Protein AF-A0A8J5CH20-F1 (afdb_monomer_lite)

Radius of gyration: 12.99 Å; chains: 1; bounding box: 25×35×34 Å

Organism: Chionoecetes opilio (NCBI:txid41210)

Structure (mmCIF, N/CA/C/O backbone):
data_AF-A0A8J5CH20-F1
#
_entry.id   AF-A0A8J5CH20-F1
#
loop_
_atom_site.group_PDB
_atom_site.id
_atom_site.type_symbol
_atom_site.label_atom_id
_atom_site.label_alt_id
_atom_site.label_comp_id
_atom_site.label_asym_id
_atom_site.label_entity_id
_atom_site.label_seq_id
_atom_site.pdbx_PDB_ins_code
_atom_site.Cartn_x
_atom_site.Cartn_y
_atom_site.Cartn_z
_atom_site.occupancy
_atom_site.B_iso_or_equiv
_atom_site.auth_seq_id
_atom_site.auth_comp_id
_atom_site.auth_asym_id
_atom_site.auth_atom_id
_atom_site.pdbx_PDB_model_num
ATOM 1 N N . MET A 1 1 ? 5.089 -3.525 4.282 1.00 61.91 1 MET A N 1
ATOM 2 C CA . MET A 1 1 ? 4.931 -3.367 5.739 1.00 61.91 1 MET A CA 1
ATOM 3 C C . MET A 1 1 ? 3.469 -3.075 6.009 1.00 61.91 1 MET A C 1
ATOM 5 O O . MET A 1 1 ? 2.922 -2.231 5.315 1.00 61.91 1 MET A O 1
ATOM 9 N N . PHE A 1 2 ? 2.833 -3.783 6.939 1.00 55.31 2 PHE A N 1
ATOM 10 C CA . PHE A 1 2 ? 1.434 -3.523 7.303 1.00 55.31 2 PHE A CA 1
ATOM 11 C C . PHE A 1 2 ? 1.378 -2.626 8.532 1.00 55.31 2 PHE A C 1
ATOM 13 O O . PHE A 1 2 ? 2.216 -2.778 9.418 1.00 55.31 2 PHE A O 1
ATOM 20 N N . TYR A 1 3 ? 0.386 -1.744 8.568 1.00 55.59 3 TYR A N 1
ATOM 21 C CA . TYR A 1 3 ? -0.013 -0.952 9.724 1.00 55.59 3 TYR A CA 1
ATOM 22 C C . TYR A 1 3 ? -1.489 -1.239 9.987 1.00 55.59 3 TYR A C 1
ATOM 24 O O . TYR A 1 3 ? -2.316 -0.988 9.118 1.00 55.59 3 TYR A O 1
ATOM 32 N N . CYS A 1 4 ? -1.815 -1.787 11.157 1.00 51.50 4 CYS A N 1
ATOM 33 C CA . CYS A 1 4 ? -3.189 -1.784 11.661 1.00 51.50 4 CYS A CA 1
ATOM 34 C C . CYS A 1 4 ? -3.398 -0.496 12.457 1.00 51.50 4 CYS A C 1
ATOM 36 O O . CYS A 1 4 ? -2.548 -0.157 13.278 1.00 51.50 4 CYS A O 1
ATOM 38 N N . CYS A 1 5 ? -4.493 0.212 12.216 1.00 55.84 5 CYS A N 1
ATOM 39 C CA . CYS A 1 5 ? -4.842 1.449 12.896 1.00 55.84 5 CYS A CA 1
ATOM 40 C C . CYS A 1 5 ? -6.162 1.261 13.653 1.00 55.84 5 CYS A C 1
ATOM 42 O O . CYS A 1 5 ? -7.178 1.826 13.273 1.00 55.84 5 CYS A O 1
ATOM 44 N N . ASN A 1 6 ? -6.132 0.481 14.737 1.00 47.41 6 ASN A N 1
ATOM 45 C CA . ASN A 1 6 ? -7.212 0.439 15.725 1.00 47.41 6 ASN A CA 1
ATOM 46 C C . ASN A 1 6 ? -6.631 0.653 17.135 1.00 47.41 6 ASN A C 1
ATOM 48 O O . ASN A 1 6 ? -5.513 0.215 17.427 1.00 47.41 6 ASN A O 1
ATOM 52 N N . ASP A 1 7 ? -7.340 1.384 17.996 1.00 48.59 7 ASP A N 1
ATOM 53 C CA . ASP A 1 7 ? -6.901 1.764 19.351 1.00 48.59 7 ASP A CA 1
ATOM 54 C C . ASP A 1 7 ? -5.506 2.428 19.439 1.00 48.59 7 ASP A C 1
ATOM 56 O O . ASP A 1 7 ? -4.746 2.179 20.379 1.00 48.59 7 ASP A O 1
ATOM 60 N N . ASN A 1 8 ? -5.128 3.277 18.474 1.00 44.59 8 ASN A N 1
ATOM 61 C CA . ASN A 1 8 ? -3.855 4.022 18.496 1.00 44.59 8 ASN A CA 1
ATOM 62 C C . ASN A 1 8 ? -2.578 3.143 18.503 1.00 44.59 8 ASN A C 1
ATOM 64 O O . ASN A 1 8 ? -1.500 3.602 18.892 1.00 44.59 8 ASN A O 1
ATOM 68 N N . ARG A 1 9 ? -2.665 1.874 18.079 1.00 46.00 9 ARG A N 1
ATOM 69 C CA . ARG A 1 9 ? -1.532 0.933 18.063 1.00 46.00 9 ARG A CA 1
ATOM 70 C C . ARG A 1 9 ? -1.144 0.551 16.642 1.00 46.00 9 ARG A C 1
ATOM 72 O O . ARG A 1 9 ? -1.899 -0.131 15.970 1.00 46.00 9 ARG A O 1
ATOM 79 N N . CYS A 1 10 ? 0.065 0.926 16.225 1.00 46.22 10 CYS A N 1
ATOM 80 C CA . CYS A 1 10 ? 0.663 0.495 14.961 1.00 46.22 10 CYS A CA 1
ATOM 81 C C . CYS A 1 10 ? 1.527 -0.756 15.185 1.00 46.22 10 CYS A C 1
ATOM 83 O O . CYS A 1 10 ? 2.547 -0.686 15.872 1.00 46.22 10 CYS A O 1
ATOM 85 N N . PHE A 1 11 ? 1.156 -1.892 14.592 1.00 49.00 11 PHE A N 1
ATOM 86 C CA . PHE A 1 11 ? 1.985 -3.104 14.587 1.00 49.00 11 PHE A CA 1
ATOM 87 C C . PHE A 1 11 ? 2.740 -3.214 13.264 1.00 49.00 11 PHE A C 1
ATOM 89 O O . PHE A 1 11 ? 2.117 -3.172 12.212 1.00 49.00 11 PHE A O 1
ATOM 96 N N . ASN A 1 12 ? 4.068 -3.363 13.313 1.00 42.28 12 ASN A N 1
ATOM 97 C CA . ASN A 1 12 ? 4.901 -3.553 12.124 1.00 42.28 12 ASN A CA 1
ATOM 98 C C . ASN A 1 12 ? 4.985 -5.046 11.775 1.00 42.28 12 ASN A C 1
ATOM 100 O O . ASN A 1 12 ? 5.529 -5.831 12.552 1.00 42.28 12 ASN A O 1
ATOM 104 N N . ILE A 1 13 ? 4.515 -5.417 10.582 1.00 51.06 13 ILE A N 1
ATOM 105 C CA . ILE A 1 13 ? 4.805 -6.724 9.978 1.00 51.06 13 ILE A CA 1
ATOM 106 C C . ILE A 1 13 ? 5.703 -6.525 8.754 1.00 51.06 13 ILE A C 1
ATOM 108 O O . ILE A 1 13 ? 5.317 -5.897 7.760 1.00 51.06 13 ILE A O 1
ATOM 112 N N . THR A 1 14 ? 6.912 -7.085 8.826 1.00 45.47 14 THR A N 1
ATOM 113 C CA . THR A 1 14 ? 7.895 -7.098 7.737 1.00 45.47 14 THR A CA 1
ATOM 114 C C . THR A 1 14 ? 7.918 -8.474 7.078 1.00 45.47 14 THR A C 1
ATOM 116 O O . THR A 1 14 ? 8.109 -9.483 7.749 1.00 45.47 14 THR A O 1
ATOM 119 N N . PHE A 1 15 ? 7.760 -8.511 5.754 1.00 53.06 15 PHE A N 1
ATOM 120 C CA . PHE A 1 15 ? 7.865 -9.731 4.955 1.00 53.06 15 PHE A CA 1
ATOM 121 C C . PHE A 1 15 ? 9.195 -9.689 4.203 1.00 53.06 15 PHE A C 1
ATOM 123 O O . PHE A 1 15 ? 9.331 -8.943 3.235 1.00 53.06 15 PHE A O 1
ATOM 130 N N . SER A 1 16 ? 10.196 -10.440 4.664 1.00 44.34 16 SER A N 1
ATOM 131 C CA . SER A 1 16 ? 11.425 -10.670 3.900 1.00 44.34 16 SER A CA 1
ATOM 132 C C . SER A 1 16 ? 11.165 -11.788 2.887 1.00 44.34 16 SER A C 1
ATOM 134 O O . SER A 1 16 ? 10.542 -12.793 3.215 1.00 44.34 16 SER A O 1
ATOM 136 N N . GLY A 1 17 ? 11.567 -11.574 1.630 1.00 43.22 17 GLY A N 1
ATOM 137 C CA . GLY A 1 17 ? 11.188 -12.376 0.459 1.00 43.22 17 GLY A CA 1
ATOM 138 C C . GLY A 1 17 ? 11.680 -13.829 0.444 1.00 43.22 17 GLY A C 1
ATOM 139 O O . GLY A 1 17 ? 12.486 -14.207 -0.404 1.00 43.22 17 GLY A O 1
ATOM 140 N N . CYS A 1 18 ? 11.163 -14.665 1.336 1.00 34.44 18 CYS A N 1
ATOM 141 C CA . CYS A 1 18 ? 11.290 -16.112 1.268 1.00 34.44 18 CYS A CA 1
ATOM 142 C C . CYS A 1 18 ? 10.236 -16.648 0.288 1.00 34.44 18 CYS A C 1
ATOM 144 O O . CYS A 1 18 ? 9.055 -16.329 0.416 1.00 34.44 18 CYS A O 1
ATOM 146 N N . LYS A 1 19 ? 10.658 -17.443 -0.706 1.00 34.62 19 LYS A N 1
ATOM 147 C CA . LYS A 1 19 ? 9.758 -18.124 -1.653 1.00 34.62 19 LYS A CA 1
ATOM 148 C C . LYS A 1 19 ? 8.637 -18.841 -0.888 1.00 34.62 19 LYS A C 1
ATOM 150 O O . LYS A 1 19 ? 8.918 -19.794 -0.168 1.00 34.62 19 LYS A O 1
ATOM 155 N N . ALA A 1 20 ? 7.398 -18.394 -1.075 1.00 36.38 20 ALA A N 1
ATOM 156 C CA . ALA A 1 20 ? 6.205 -19.060 -0.571 1.00 36.38 20 ALA A CA 1
ATOM 157 C C . ALA A 1 20 ? 5.603 -19.910 -1.696 1.00 36.38 20 ALA A C 1
ATOM 159 O O . ALA A 1 20 ? 5.344 -19.407 -2.790 1.00 36.38 20 ALA A O 1
ATOM 160 N N . GLU A 1 21 ? 5.401 -21.203 -1.450 1.00 34.41 21 GLU A N 1
ATOM 161 C CA . GLU A 1 21 ? 4.583 -22.048 -2.320 1.00 34.41 21 GLU A CA 1
ATOM 162 C C . GLU A 1 21 ? 3.139 -21.517 -2.313 1.00 34.41 21 GLU A C 1
ATOM 164 O O . GLU A 1 21 ? 2.448 -21.607 -1.308 1.00 34.41 21 GLU A O 1
ATOM 169 N N . VAL A 1 22 ? 2.699 -20.938 -3.436 1.00 42.78 22 VAL A N 1
ATOM 170 C CA . VAL A 1 22 ? 1.285 -20.717 -3.827 1.00 42.78 22 VAL A CA 1
ATOM 171 C C . VAL A 1 22 ? 0.416 -19.864 -2.865 1.00 42.78 22 VAL A C 1
ATOM 173 O O . VAL A 1 22 ? -0.798 -19.819 -3.001 1.00 42.78 22 VAL A O 1
ATOM 176 N N . VAL A 1 23 ? 1.011 -19.115 -1.932 1.00 50.12 23 VAL A N 1
ATOM 177 C CA . VAL A 1 23 ? 0.329 -18.104 -1.088 1.00 50.12 23 VAL A CA 1
ATOM 178 C C . VAL A 1 23 ? 1.233 -16.886 -0.901 1.00 50.12 23 VAL A C 1
ATOM 180 O O . VAL A 1 23 ? 1.722 -16.592 0.187 1.00 50.12 23 VAL A O 1
ATOM 183 N N . GLY A 1 24 ? 1.527 -16.202 -2.004 1.00 55.72 24 GLY A N 1
ATOM 184 C CA . GLY A 1 24 ? 2.252 -14.933 -2.007 1.00 55.72 24 GLY A CA 1
ATOM 185 C C . GLY A 1 24 ? 1.355 -13.783 -2.454 1.00 55.72 24 GLY A C 1
ATOM 186 O O . GLY A 1 24 ? 0.280 -13.994 -3.014 1.00 55.72 24 GLY A O 1
ATOM 187 N N . LYS A 1 25 ? 1.818 -12.550 -2.250 1.00 56.81 25 LYS A N 1
ATOM 188 C CA . LYS A 1 25 ? 1.259 -11.385 -2.947 1.00 56.81 25 LYS A CA 1
ATOM 189 C C . LYS A 1 25 ? 1.248 -11.655 -4.463 1.00 56.81 25 LYS A C 1
ATOM 191 O O . LYS A 1 25 ? 2.188 -12.294 -4.939 1.00 56.81 25 LYS A O 1
ATOM 196 N N . PRO A 1 26 ? 0.224 -11.216 -5.211 1.00 63.09 26 PRO A N 1
ATOM 197 C CA . PRO A 1 26 ? -0.850 -10.290 -4.834 1.00 63.09 26 PRO A CA 1
ATOM 198 C C . PRO A 1 26 ? -2.135 -10.958 -4.301 1.00 63.09 26 PRO A C 1
ATOM 200 O O . PRO A 1 26 ? -3.176 -10.303 -4.256 1.00 63.09 26 PRO A O 1
ATOM 203 N N . GLU A 1 27 ? -2.110 -12.239 -3.919 1.00 74.56 27 GLU A N 1
ATOM 204 C CA . GLU A 1 27 ? -3.330 -12.958 -3.530 1.00 74.56 27 GLU A CA 1
ATOM 205 C C . GLU A 1 27 ? -3.985 -12.366 -2.275 1.00 74.56 27 GLU A C 1
ATOM 207 O O . GLU A 1 27 ? -3.348 -12.211 -1.232 1.00 74.56 27 GLU A O 1
ATOM 212 N N . THR A 1 28 ? -5.288 -12.078 -2.341 1.00 76.94 28 THR A N 1
ATOM 213 C CA . THR A 1 28 ? -6.030 -11.417 -1.249 1.00 76.94 28 THR A CA 1
ATOM 214 C C . THR A 1 28 ? -6.012 -12.226 0.048 1.00 76.94 28 THR A C 1
ATOM 216 O O . THR A 1 28 ? -5.931 -11.657 1.138 1.00 76.94 28 THR A O 1
ATOM 219 N N . ALA A 1 29 ? -5.998 -13.558 -0.063 1.00 75.31 29 ALA A N 1
ATOM 220 C CA . ALA A 1 29 ? -5.884 -14.476 1.067 1.00 75.31 29 ALA A CA 1
ATOM 221 C C . ALA A 1 29 ? -4.608 -14.246 1.899 1.00 75.31 29 ALA A C 1
ATOM 223 O O . ALA A 1 29 ? -4.643 -14.400 3.119 1.00 75.31 29 ALA A O 1
ATOM 224 N N . PHE A 1 30 ? -3.506 -13.819 1.270 1.00 77.25 30 PHE A N 1
ATOM 225 C CA . PHE A 1 30 ? -2.262 -13.496 1.970 1.00 77.25 30 PHE A CA 1
ATOM 226 C C . PHE A 1 30 ? -2.440 -12.293 2.906 1.00 77.25 30 PHE A C 1
ATOM 228 O O . PHE A 1 30 ? -2.054 -12.340 4.074 1.00 77.25 30 PHE A O 1
ATOM 235 N N . PHE A 1 31 ? -3.076 -11.228 2.408 1.00 78.81 31 PHE A N 1
ATOM 236 C CA . PHE A 1 31 ? -3.352 -10.019 3.188 1.00 78.81 31 PHE A CA 1
ATOM 237 C C . PHE A 1 31 ? -4.349 -10.301 4.318 1.00 78.81 31 PHE A C 1
ATOM 239 O O . PHE A 1 31 ? -4.118 -9.891 5.452 1.00 78.81 31 PHE A O 1
ATOM 246 N N . HIS A 1 32 ? -5.420 -11.053 4.045 1.00 81.75 32 HIS A N 1
ATOM 247 C CA . HIS A 1 32 ? -6.403 -11.413 5.069 1.00 81.75 32 HIS A CA 1
ATOM 248 C C . HIS A 1 32 ? -5.824 -12.296 6.175 1.00 81.75 32 HIS A C 1
ATOM 250 O O . HIS A 1 32 ? -6.133 -12.057 7.338 1.00 81.75 32 HIS A O 1
ATOM 256 N N . SER A 1 33 ? -4.960 -13.262 5.846 1.00 80.38 33 SER A N 1
ATOM 257 C CA . SER A 1 33 ? -4.305 -14.098 6.860 1.00 80.38 33 SER A CA 1
ATOM 258 C C . SER A 1 33 ? -3.458 -13.255 7.816 1.00 80.38 33 SER A C 1
ATOM 260 O O . SER A 1 33 ? -3.560 -13.422 9.026 1.00 80.38 33 SER A O 1
ATOM 262 N N . ALA A 1 34 ? -2.676 -12.306 7.288 1.00 78.50 34 ALA A N 1
ATOM 263 C CA . ALA A 1 34 ? -1.856 -11.417 8.112 1.00 78.50 34 ALA A CA 1
ATOM 264 C C . ALA A 1 34 ? -2.700 -10.512 9.030 1.00 78.50 34 ALA A C 1
ATOM 266 O O . ALA A 1 34 ? -2.303 -10.213 10.155 1.00 78.50 34 ALA A O 1
ATOM 267 N N . LEU A 1 35 ? -3.870 -10.077 8.559 1.00 80.12 35 LEU A N 1
ATOM 268 C CA . LEU A 1 35 ? -4.802 -9.259 9.335 1.00 80.12 35 LEU A CA 1
ATOM 269 C C . LEU A 1 35 ? -5.580 -10.055 10.385 1.00 80.12 35 LEU A C 1
ATOM 271 O O . LEU A 1 35 ? -5.861 -9.531 11.463 1.00 80.12 35 LEU A O 1
ATOM 275 N N . GLN A 1 36 ? -5.904 -11.314 10.087 1.00 81.56 36 GLN A N 1
ATOM 276 C CA . GLN A 1 36 ? -6.605 -12.208 11.003 1.00 81.56 36 GLN A CA 1
ATOM 277 C C . GLN A 1 36 ? -5.782 -12.463 12.268 1.00 81.56 36 GLN A C 1
ATOM 279 O O . GLN A 1 36 ? -6.332 -12.387 13.365 1.00 81.56 36 GLN A O 1
ATOM 284 N N . ASP A 1 37 ? -4.470 -12.671 12.129 1.00 75.50 37 ASP A N 1
ATOM 285 C CA . ASP A 1 37 ? -3.553 -12.838 13.265 1.00 75.50 37 ASP A CA 1
ATOM 286 C C . ASP A 1 37 ? -3.499 -11.592 14.168 1.00 75.50 37 ASP A C 1
ATOM 288 O O . ASP A 1 37 ? -3.267 -11.695 15.373 1.00 75.50 37 ASP A O 1
ATOM 292 N N . LEU A 1 38 ? -3.749 -10.409 13.597 1.00 73.81 38 LEU A N 1
ATOM 293 C CA . LEU A 1 38 ? -3.802 -9.134 14.315 1.00 73.81 38 LEU A CA 1
ATOM 294 C C . LEU A 1 38 ? -5.201 -8.776 14.838 1.00 73.81 38 LEU A C 1
ATOM 296 O O . LEU A 1 38 ? -5.335 -7.795 15.567 1.00 73.81 38 LEU A O 1
ATOM 300 N N . GLY A 1 39 ? -6.244 -9.519 14.452 1.00 80.00 39 GLY A N 1
ATOM 301 C CA . GLY A 1 39 ? -7.634 -9.143 14.721 1.00 80.00 39 GLY A CA 1
ATOM 302 C C . GLY A 1 39 ? -8.044 -7.812 14.076 1.00 80.00 39 GLY A C 1
ATOM 303 O O . GLY A 1 39 ? -8.927 -7.137 14.594 1.00 80.00 39 GLY A O 1
ATOM 304 N N . CYS A 1 40 ? -7.391 -7.422 12.976 1.00 80.56 40 CYS A N 1
ATOM 305 C CA . CYS A 1 40 ? -7.562 -6.119 12.340 1.00 80.56 40 CYS A CA 1
ATOM 306 C C . CYS A 1 40 ? -8.492 -6.210 11.118 1.00 80.56 40 CYS A C 1
ATOM 308 O O . CYS A 1 40 ? -8.211 -6.987 10.202 1.00 80.56 40 CYS A O 1
ATOM 310 N N . PRO A 1 41 ? -9.579 -5.430 11.037 1.00 84.94 41 PRO A N 1
ATOM 311 C CA . PRO A 1 41 ? -10.374 -5.328 9.819 1.00 84.94 41 PRO A CA 1
ATOM 312 C C . PRO A 1 41 ? -9.542 -4.765 8.651 1.00 84.94 41 PRO A C 1
ATOM 314 O O . PRO A 1 41 ? -8.779 -3.822 8.852 1.00 84.94 41 PRO A O 1
ATOM 317 N N . PRO A 1 42 ? -9.717 -5.253 7.406 1.00 86.19 42 PRO A N 1
ATOM 318 C CA . PRO A 1 42 ? -9.006 -4.713 6.241 1.00 86.19 42 PRO A CA 1
ATOM 319 C C . PRO A 1 42 ? -9.169 -3.202 6.053 1.00 86.19 42 PRO A C 1
ATOM 321 O O . PRO A 1 42 ? -8.203 -2.522 5.728 1.00 86.19 42 PRO A O 1
ATOM 324 N N . ALA A 1 43 ? -10.358 -2.671 6.345 1.00 86.44 43 ALA A N 1
ATOM 325 C CA . ALA A 1 43 ? -10.653 -1.242 6.252 1.00 86.44 43 ALA A CA 1
ATOM 326 C C . ALA A 1 43 ? -9.841 -0.370 7.234 1.00 86.44 43 ALA A C 1
ATOM 328 O O . ALA A 1 43 ? -9.708 0.832 7.019 1.00 86.44 43 ALA A O 1
ATOM 329 N N . GLU A 1 44 ? -9.296 -0.967 8.296 1.00 85.25 44 GLU A N 1
ATOM 330 C CA . GLU A 1 44 ? -8.474 -0.301 9.315 1.00 85.25 44 GLU A CA 1
ATOM 331 C C . GLU A 1 44 ? -6.976 -0.567 9.105 1.00 85.25 44 GLU A C 1
ATOM 333 O O . GLU A 1 44 ? -6.151 -0.235 9.957 1.00 85.25 44 GLU A O 1
ATOM 338 N N . ALA A 1 45 ? -6.606 -1.179 7.977 1.00 86.62 45 ALA A N 1
ATOM 339 C CA . ALA A 1 45 ? -5.238 -1.556 7.686 1.00 86.62 45 ALA A CA 1
ATOM 340 C C . ALA A 1 45 ? -4.675 -0.858 6.445 1.00 86.62 45 ALA A C 1
ATOM 342 O O . ALA A 1 45 ? -5.338 -0.676 5.420 1.00 86.62 45 ALA A O 1
ATOM 343 N N . VAL A 1 46 ? -3.390 -0.519 6.537 1.00 89.56 46 VAL A N 1
ATOM 344 C CA . VAL A 1 46 ? -2.614 0.134 5.483 1.00 89.56 46 VAL A CA 1
ATOM 345 C C . VAL A 1 46 ? -1.422 -0.733 5.119 1.00 89.56 46 VAL A C 1
ATOM 347 O O . VAL A 1 46 ? -0.632 -1.123 5.981 1.00 89.56 46 VAL A O 1
ATOM 350 N N . MET A 1 47 ? -1.258 -1.011 3.832 1.00 90.19 47 MET A N 1
ATOM 351 C CA . MET A 1 47 ? -0.056 -1.629 3.290 1.00 90.19 47 MET A CA 1
ATOM 352 C C . MET A 1 47 ? 0.880 -0.550 2.746 1.00 90.19 47 MET A C 1
ATOM 354 O O . MET A 1 47 ? 0.504 0.203 1.859 1.00 90.19 47 MET A O 1
ATOM 358 N N . ILE A 1 48 ? 2.117 -0.507 3.233 1.00 91.94 48 ILE A N 1
ATOM 359 C CA . ILE A 1 48 ? 3.195 0.322 2.681 1.00 91.94 48 ILE A CA 1
ATOM 360 C C . ILE A 1 48 ? 4.163 -0.586 1.924 1.00 91.94 48 ILE A C 1
ATOM 362 O O . ILE A 1 48 ? 4.720 -1.516 2.520 1.00 91.94 48 ILE A O 1
ATOM 366 N N . GLY A 1 49 ? 4.380 -0.341 0.637 1.00 90.56 49 GLY A N 1
ATOM 367 C CA . GLY A 1 49 ? 5.255 -1.171 -0.193 1.00 90.56 49 GLY A CA 1
ATOM 368 C C . GLY A 1 49 ? 5.929 -0.396 -1.313 1.00 90.56 49 GLY A C 1
ATOM 369 O O . GLY A 1 49 ? 5.501 0.702 -1.653 1.00 90.56 49 GLY A O 1
ATOM 370 N N . ASP A 1 50 ? 7.001 -0.961 -1.854 1.00 92.06 50 ASP A N 1
ATOM 371 C CA . ASP A 1 50 ? 7.748 -0.426 -2.994 1.00 92.06 50 ASP A CA 1
ATOM 372 C C . ASP A 1 50 ? 7.316 -1.031 -4.337 1.00 92.06 50 ASP A C 1
ATOM 374 O O . ASP A 1 50 ? 7.717 -0.544 -5.393 1.00 92.06 50 ASP A O 1
ATOM 378 N N . ASP A 1 51 ? 6.500 -2.086 -4.306 1.00 90.75 51 ASP A N 1
ATOM 379 C CA . ASP A 1 51 ? 5.967 -2.750 -5.492 1.00 90.75 51 ASP A CA 1
ATOM 380 C C . ASP A 1 51 ? 4.505 -2.347 -5.739 1.00 90.75 51 ASP A C 1
ATOM 382 O O . ASP A 1 51 ? 3.595 -2.704 -4.984 1.00 90.75 51 ASP A O 1
ATOM 386 N N . VAL A 1 52 ? 4.253 -1.594 -6.813 1.00 91.19 52 VAL A N 1
ATOM 387 C CA . VAL A 1 52 ? 2.903 -1.093 -7.108 1.00 91.19 52 VAL A CA 1
ATOM 388 C C . VAL A 1 52 ? 1.901 -2.222 -7.385 1.00 91.19 52 VAL A C 1
ATOM 390 O O . VAL A 1 52 ? 0.720 -2.081 -7.060 1.00 91.19 52 VAL A O 1
ATOM 393 N N . GLN A 1 53 ? 2.343 -3.350 -7.951 1.00 88.44 53 GLN A N 1
ATOM 394 C CA . GLN A 1 53 ? 1.446 -4.453 -8.298 1.00 88.44 53 GLN A CA 1
ATOM 395 C C . GLN A 1 53 ? 1.253 -5.402 -7.121 1.00 88.44 53 GLN A C 1
ATOM 397 O O . GLN A 1 53 ? 0.115 -5.651 -6.710 1.00 88.44 53 GLN A O 1
ATOM 402 N N . ASP A 1 54 ? 2.355 -5.905 -6.570 1.00 85.94 54 ASP A N 1
ATOM 403 C CA . ASP A 1 54 ? 2.293 -6.957 -5.561 1.00 85.94 54 ASP A CA 1
ATOM 404 C C . ASP A 1 54 ? 1.861 -6.403 -4.201 1.00 85.94 54 ASP A C 1
ATOM 406 O O . ASP A 1 54 ? 1.020 -7.000 -3.528 1.00 85.94 54 ASP A O 1
ATOM 410 N N . ASP A 1 55 ? 2.392 -5.249 -3.791 1.00 87.25 55 ASP A N 1
ATOM 411 C CA . ASP A 1 55 ? 2.082 -4.673 -2.485 1.00 87.25 55 ASP A CA 1
ATOM 412 C C . ASP A 1 55 ? 0.814 -3.828 -2.530 1.00 87.25 55 ASP A C 1
ATOM 414 O O . ASP A 1 55 ? -0.147 -4.088 -1.802 1.00 87.25 55 ASP A O 1
ATOM 418 N N . VAL A 1 56 ? 0.809 -2.799 -3.376 1.00 90.00 56 VAL A N 1
ATOM 419 C CA . VAL A 1 56 ? -0.230 -1.764 -3.346 1.00 90.00 56 VAL A CA 1
ATOM 420 C C . VAL A 1 56 ? -1.514 -2.264 -3.995 1.00 90.00 56 VAL A C 1
ATOM 422 O O . VAL A 1 56 ? -2.540 -2.339 -3.327 1.00 90.00 56 VAL A O 1
ATOM 425 N N . CYS A 1 57 ? -1.476 -2.698 -5.255 1.00 90.19 57 CYS A N 1
ATOM 426 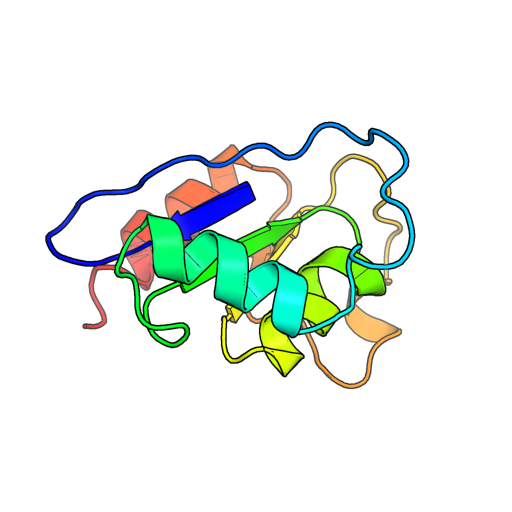C CA . CYS A 1 57 ? -2.679 -3.218 -5.904 1.00 90.19 57 CYS A CA 1
ATOM 427 C C . CYS A 1 57 ? -3.190 -4.502 -5.236 1.00 90.19 57 CYS A C 1
ATOM 429 O O . CYS A 1 57 ? -4.402 -4.661 -5.084 1.00 90.19 57 CYS A O 1
ATOM 431 N N . GLY A 1 58 ? -2.292 -5.406 -4.828 1.00 88.25 58 GLY A N 1
ATOM 432 C CA . GLY A 1 58 ? -2.653 -6.626 -4.100 1.00 88.25 58 GLY A CA 1
ATOM 433 C C . GLY A 1 58 ? -3.417 -6.331 -2.805 1.00 88.25 58 GLY A C 1
ATOM 434 O O . GLY A 1 58 ? -4.506 -6.864 -2.589 1.00 88.25 58 GLY A O 1
ATOM 435 N N . SER A 1 59 ? -2.900 -5.416 -1.980 1.00 88.12 59 SER A N 1
ATOM 436 C CA . SER A 1 59 ? -3.555 -5.026 -0.724 1.00 88.12 59 SER A CA 1
ATOM 437 C C . SER A 1 59 ? -4.882 -4.301 -0.943 1.00 88.12 59 SER A C 1
ATOM 439 O O . SER A 1 59 ? -5.860 -4.594 -0.255 1.00 88.12 59 SER A O 1
ATOM 441 N N . MET A 1 60 ? -4.955 -3.422 -1.945 1.00 90.12 60 MET A N 1
ATOM 442 C CA . MET A 1 60 ? -6.181 -2.694 -2.277 1.00 90.12 60 MET A CA 1
ATOM 443 C C . MET A 1 60 ? -7.300 -3.617 -2.755 1.00 90.12 60 MET A C 1
ATOM 445 O O . MET A 1 60 ? -8.455 -3.439 -2.372 1.00 90.12 60 MET A O 1
ATOM 449 N N . LYS A 1 61 ? -6.969 -4.667 -3.514 1.00 90.12 61 LYS A N 1
ATOM 450 C CA . LYS A 1 61 ? -7.932 -5.720 -3.878 1.00 90.12 61 LYS A CA 1
ATOM 451 C C . LYS A 1 61 ? -8.424 -6.517 -2.667 1.00 90.12 61 LYS A C 1
ATOM 453 O O . LYS A 1 61 ? -9.537 -7.031 -2.702 1.00 90.12 61 LYS A O 1
ATOM 458 N N . ALA A 1 62 ? -7.620 -6.606 -1.608 1.00 87.00 62 ALA A N 1
ATOM 459 C CA . ALA A 1 62 ? -7.993 -7.232 -0.340 1.00 87.00 62 ALA A CA 1
ATOM 460 C C . ALA A 1 62 ? -8.744 -6.280 0.618 1.00 87.00 62 ALA A C 1
ATOM 462 O O . ALA A 1 62 ? -9.084 -6.671 1.734 1.00 87.00 62 ALA A O 1
ATOM 463 N N . GLY A 1 63 ? -9.022 -5.038 0.201 1.00 89.81 63 GLY A N 1
ATOM 464 C CA . GLY A 1 63 ? -9.786 -4.060 0.981 1.00 89.81 63 GLY A CA 1
ATOM 465 C C . GLY A 1 63 ? -8.969 -3.236 1.979 1.00 89.81 63 GLY A C 1
ATOM 466 O O . GLY A 1 63 ? -9.566 -2.526 2.784 1.00 89.81 63 GLY A O 1
ATOM 467 N N . LEU A 1 64 ? -7.638 -3.319 1.930 1.00 90.56 64 LEU A N 1
ATOM 468 C CA . LEU A 1 64 ? -6.737 -2.407 2.638 1.00 90.56 64 LEU A CA 1
ATOM 469 C C . LEU A 1 64 ? -6.536 -1.142 1.799 1.00 90.56 64 LEU A C 1
ATOM 471 O O . LEU A 1 64 ? -6.752 -1.173 0.588 1.00 90.56 64 LEU A O 1
ATOM 475 N N . ALA A 1 65 ? -6.034 -0.050 2.374 1.00 91.06 65 ALA A N 1
ATOM 476 C CA . ALA A 1 65 ? -5.396 0.946 1.509 1.00 91.06 65 ALA A CA 1
ATOM 477 C C . ALA A 1 65 ? -3.928 0.612 1.270 1.00 91.06 65 ALA A C 1
ATOM 479 O O . ALA A 1 65 ? -3.275 -0.046 2.083 1.00 91.06 65 ALA A O 1
ATOM 480 N N . GLY A 1 66 ? -3.402 1.128 0.165 1.00 91.50 66 GLY A N 1
ATOM 481 C CA . GLY A 1 66 ? -2.011 0.950 -0.216 1.00 91.50 66 GLY A CA 1
ATOM 482 C C . GLY A 1 66 ? -1.286 2.285 -0.351 1.00 91.50 66 GLY A C 1
ATOM 483 O O . GLY A 1 66 ? -1.756 3.191 -1.041 1.00 91.50 66 GLY A O 1
ATOM 484 N N . ILE A 1 67 ? -0.126 2.395 0.289 1.00 93.94 67 ILE A N 1
ATOM 485 C CA . ILE A 1 67 ? 0.822 3.496 0.136 1.00 93.94 67 ILE A CA 1
ATOM 486 C C . ILE A 1 67 ? 2.043 2.974 -0.614 1.00 93.94 67 ILE A C 1
ATOM 488 O O . ILE A 1 67 ? 2.699 2.026 -0.176 1.00 93.94 67 ILE A O 1
ATOM 492 N N . LEU A 1 68 ? 2.353 3.614 -1.738 1.00 94.75 68 LEU A N 1
ATOM 493 C CA . LEU A 1 68 ? 3.546 3.319 -2.522 1.00 94.75 68 LEU A CA 1
ATOM 494 C C . LEU A 1 68 ? 4.717 4.157 -2.006 1.00 94.75 68 LEU A C 1
ATOM 496 O O . LEU A 1 68 ? 4.602 5.378 -1.921 1.00 94.75 68 LEU A O 1
ATOM 500 N N . VAL A 1 69 ? 5.847 3.532 -1.689 1.00 95.00 69 VAL A N 1
ATOM 501 C CA . VAL A 1 69 ? 7.093 4.251 -1.388 1.00 95.00 69 VAL A CA 1
ATOM 502 C C . VAL A 1 69 ? 8.038 4.207 -2.578 1.00 95.00 69 VAL A C 1
ATOM 504 O O . VAL A 1 69 ? 8.204 3.167 -3.209 1.00 95.00 69 VAL A O 1
ATOM 507 N N . LYS A 1 70 ? 8.720 5.318 -2.860 1.00 94.00 70 LYS A N 1
ATOM 508 C CA . LYS A 1 70 ? 9.651 5.436 -3.995 1.00 94.00 70 LYS A CA 1
ATOM 509 C C . LYS A 1 70 ? 11.053 4.884 -3.713 1.00 94.00 70 LYS A C 1
ATOM 511 O O . LYS A 1 70 ? 12.038 5.309 -4.316 1.00 94.00 70 LYS A O 1
ATOM 516 N N . THR A 1 71 ? 11.152 3.922 -2.802 1.00 88.75 71 THR A N 1
ATOM 517 C CA . THR A 1 71 ? 12.402 3.213 -2.486 1.00 88.75 71 THR A CA 1
ATOM 518 C C . THR A 1 71 ? 12.397 1.822 -3.124 1.00 88.75 71 THR A C 1
ATOM 520 O O . THR A 1 71 ? 11.379 1.397 -3.647 1.00 88.75 71 THR A O 1
ATOM 523 N N . GLY A 1 72 ? 13.526 1.107 -3.131 1.00 90.25 72 GLY A N 1
ATOM 524 C CA . GLY A 1 72 ? 13.564 -0.305 -3.542 1.00 90.25 72 GLY A CA 1
ATOM 525 C C . GLY A 1 72 ? 13.226 -0.574 -5.019 1.00 90.25 72 GLY A C 1
ATOM 526 O O . GLY A 1 72 ? 13.949 -0.147 -5.928 1.00 90.25 72 GLY A O 1
ATOM 527 N N . LYS A 1 73 ? 12.178 -1.372 -5.259 1.00 88.19 73 LYS A N 1
ATOM 528 C CA . LYS A 1 73 ? 11.740 -1.837 -6.585 1.00 88.19 73 LYS A CA 1
ATOM 529 C C . LYS A 1 73 ? 11.090 -0.757 -7.443 1.00 88.19 73 LYS A C 1
ATOM 531 O O . LYS A 1 73 ? 11.171 -0.876 -8.666 1.00 88.19 73 LYS A O 1
ATOM 536 N N . TYR A 1 74 ? 10.511 0.270 -6.825 1.00 91.44 74 TYR A N 1
ATOM 537 C CA . TYR A 1 74 ? 9.785 1.337 -7.509 1.00 91.44 74 TYR A CA 1
ATOM 538 C C . TYR A 1 74 ? 10.570 1.936 -8.683 1.00 91.44 74 TYR A C 1
ATOM 540 O O . TYR A 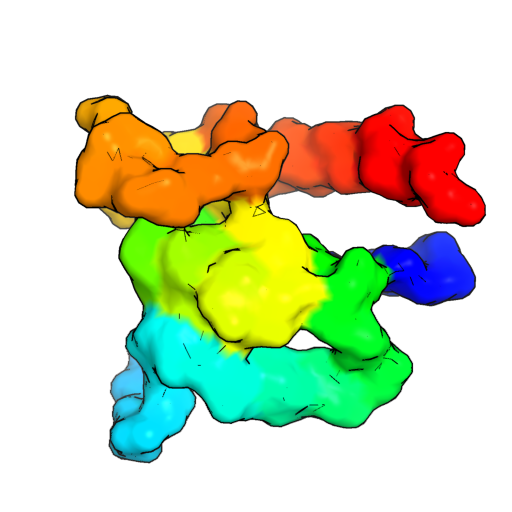1 74 ? 11.790 2.149 -8.619 1.00 91.44 74 TYR A O 1
ATOM 548 N N . ARG A 1 75 ? 9.856 2.271 -9.755 1.00 91.81 75 ARG A N 1
ATOM 549 C CA . ARG A 1 75 ? 10.341 3.074 -10.875 1.00 91.81 75 ARG A CA 1
ATOM 550 C C . ARG A 1 75 ? 9.435 4.290 -11.087 1.00 91.81 75 ARG A C 1
ATOM 552 O O . ARG A 1 75 ? 8.225 4.196 -10.906 1.00 91.81 75 ARG A O 1
ATOM 559 N N . PRO A 1 76 ? 10.000 5.450 -11.481 1.00 91.62 76 PRO A N 1
ATOM 560 C CA . PRO A 1 76 ? 9.208 6.644 -11.746 1.00 91.62 76 PRO A CA 1
ATOM 561 C C . PRO A 1 76 ? 8.057 6.380 -12.718 1.00 91.62 76 PRO A C 1
ATOM 563 O O . PRO A 1 76 ? 8.289 5.996 -13.866 1.00 91.62 76 PRO A O 1
ATOM 566 N N . GLY A 1 77 ? 6.830 6.631 -12.263 1.00 88.88 77 GLY A N 1
ATOM 567 C CA . GLY A 1 77 ? 5.623 6.464 -13.060 1.00 88.88 77 GLY A CA 1
ATOM 568 C C . GLY A 1 77 ? 4.906 5.130 -12.862 1.00 88.88 77 GLY A C 1
ATOM 569 O O . GLY A 1 77 ? 3.839 4.968 -13.454 1.00 88.88 77 GLY A O 1
ATOM 570 N N . ASP A 1 78 ? 5.423 4.214 -12.038 1.00 88.88 78 ASP A N 1
ATOM 571 C CA . ASP A 1 78 ? 4.752 2.958 -11.673 1.00 88.88 78 ASP A CA 1
ATOM 572 C C . ASP A 1 78 ? 3.341 3.196 -11.113 1.00 88.88 78 ASP A C 1
ATOM 574 O O . ASP A 1 78 ? 2.404 2.469 -11.439 1.00 88.88 78 ASP A O 1
ATOM 578 N N . GLU A 1 79 ? 3.145 4.278 -10.355 1.00 87.75 79 GLU A N 1
ATOM 579 C CA . GLU A 1 79 ? 1.850 4.701 -9.814 1.00 87.75 79 GLU A CA 1
ATOM 580 C C . GLU A 1 79 ? 0.800 5.003 -10.896 1.00 87.75 79 GLU A C 1
ATOM 582 O O . GLU A 1 79 ? -0.402 4.989 -10.625 1.00 87.75 79 GLU A O 1
ATOM 587 N N . ASN A 1 80 ? 1.246 5.265 -12.128 1.00 89.00 80 ASN A N 1
ATOM 588 C CA . ASN A 1 80 ? 0.392 5.542 -13.281 1.00 89.00 80 ASN A CA 1
ATOM 589 C C . ASN A 1 80 ? 0.190 4.316 -14.184 1.00 89.00 80 ASN A C 1
ATOM 591 O O . ASN A 1 80 ? -0.617 4.382 -15.110 1.00 89.00 80 ASN A O 1
ATOM 595 N N . GLN A 1 81 ? 0.910 3.217 -13.942 1.00 86.25 81 GLN A N 1
ATOM 596 C CA . GLN A 1 81 ? 0.839 1.989 -14.745 1.00 86.25 81 GLN A CA 1
ATOM 597 C C . GLN A 1 81 ? -0.220 0.997 -14.247 1.00 86.25 81 GLN A C 1
ATOM 599 O O . GLN A 1 81 ? -0.361 -0.091 -14.803 1.00 86.25 81 GLN A O 1
ATOM 604 N N . VAL A 1 82 ? -0.973 1.363 -13.211 1.00 86.38 82 VAL A N 1
ATOM 605 C CA . VAL A 1 82 ? -1.995 0.519 -12.590 1.00 86.38 82 VAL A CA 1
ATOM 606 C C . VAL A 1 82 ? -3.366 1.188 -12.625 1.00 86.38 82 VAL A C 1
ATOM 608 O O . VAL A 1 82 ? -3.488 2.407 -12.506 1.00 86.38 82 VAL A O 1
ATOM 611 N N . GLU A 1 83 ? -4.419 0.381 -12.777 1.00 85.19 83 GLU A N 1
ATOM 612 C CA . GLU A 1 83 ? -5.806 0.868 -12.730 1.00 85.19 83 GLU A CA 1
ATOM 613 C C . GLU A 1 83 ? -6.195 1.327 -11.318 1.00 85.19 83 GLU A C 1
ATOM 615 O O . GLU A 1 83 ? -6.828 2.369 -11.143 1.00 85.19 83 GLU A O 1
ATOM 620 N N . LEU A 1 84 ? -5.779 0.565 -10.300 1.00 85.75 84 LEU A N 1
ATOM 621 C CA . LEU A 1 84 ? -5.965 0.909 -8.894 1.00 85.75 84 LEU A CA 1
ATOM 622 C C . LEU A 1 84 ? -4.786 1.755 -8.428 1.00 85.75 84 LEU A C 1
ATOM 624 O O . LEU A 1 84 ? -3.729 1.236 -8.078 1.00 85.75 84 LEU A O 1
ATOM 628 N N . ARG A 1 85 ? -4.972 3.075 -8.448 1.00 89.69 85 ARG A N 1
ATOM 629 C CA . ARG A 1 85 ? -3.935 4.006 -7.999 1.00 89.69 85 ARG A C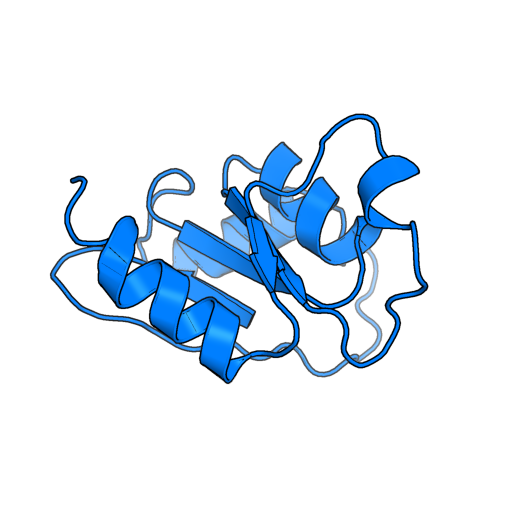A 1
ATOM 630 C C . ARG A 1 85 ? -3.687 3.871 -6.495 1.00 89.69 85 ARG A C 1
ATOM 632 O O . ARG A 1 85 ? -4.664 3.752 -5.753 1.00 89.69 85 ARG A O 1
ATOM 639 N N . PRO A 1 86 ? -2.422 3.971 -6.042 1.00 90.81 86 PRO A N 1
ATOM 640 C CA . PRO A 1 86 ? -2.104 4.041 -4.622 1.00 90.81 86 PRO A CA 1
ATOM 641 C C . PRO A 1 86 ? -2.923 5.127 -3.922 1.00 90.81 86 PRO A C 1
ATOM 643 O O . PRO A 1 86 ? -3.118 6.216 -4.465 1.00 90.81 86 PRO A O 1
ATOM 646 N N . SER A 1 87 ? -3.352 4.863 -2.692 1.00 90.31 87 SER A N 1
ATOM 647 C CA . SER A 1 87 ? -4.054 5.848 -1.863 1.00 90.31 87 SER A CA 1
ATOM 648 C C . SER A 1 87 ? -3.149 7.021 -1.486 1.00 90.31 87 SER A C 1
ATOM 650 O O . SER A 1 87 ? -3.620 8.145 -1.323 1.00 90.31 87 SER A O 1
ATOM 652 N N . HIS A 1 88 ? -1.843 6.772 -1.385 1.00 93.00 88 HIS A N 1
ATOM 653 C CA . HIS A 1 88 ? -0.818 7.797 -1.249 1.00 93.00 88 HIS A CA 1
ATOM 654 C C . HIS A 1 88 ? 0.502 7.311 -1.860 1.00 93.00 88 HIS A C 1
ATOM 656 O O . HIS A 1 88 ? 0.738 6.108 -1.975 1.00 93.00 88 HIS A O 1
ATOM 662 N N . THR A 1 89 ? 1.372 8.238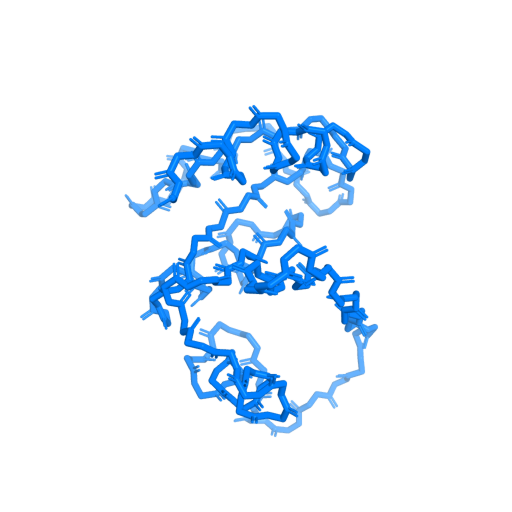 -2.256 1.00 94.25 89 THR A N 1
ATOM 663 C CA . THR A 1 89 ? 2.751 7.929 -2.653 1.00 94.25 89 THR A CA 1
ATOM 664 C C . THR A 1 89 ? 3.704 8.777 -1.824 1.00 94.25 89 THR A C 1
ATOM 666 O O . THR A 1 89 ? 3.556 9.995 -1.794 1.00 94.25 89 THR A O 1
ATOM 669 N N . ALA A 1 90 ? 4.679 8.139 -1.184 1.00 94.19 90 ALA A N 1
ATOM 670 C CA . ALA A 1 90 ? 5.675 8.776 -0.329 1.00 94.19 90 ALA A CA 1
ATOM 671 C C . ALA A 1 90 ? 7.091 8.522 -0.863 1.00 94.19 90 ALA A C 1
ATOM 673 O O . ALA A 1 90 ? 7.333 7.537 -1.561 1.00 94.19 90 ALA A O 1
ATOM 674 N N . GLU A 1 91 ? 8.049 9.391 -0.542 1.00 93.94 91 GLU A N 1
ATOM 675 C CA . GLU A 1 91 ? 9.432 9.190 -0.997 1.00 93.94 91 GLU A CA 1
ATOM 676 C C . GLU A 1 91 ? 10.089 7.986 -0.306 1.00 93.94 91 GLU A C 1
ATOM 678 O O . GLU A 1 91 ? 10.836 7.246 -0.941 1.00 93.94 91 GLU A O 1
ATOM 683 N N . ASP A 1 92 ? 9.767 7.742 0.966 1.00 92.00 92 ASP A N 1
ATOM 684 C CA . ASP A 1 92 ? 10.317 6.664 1.784 1.00 92.00 92 ASP A CA 1
ATOM 685 C C . ASP A 1 92 ? 9.339 6.194 2.881 1.00 92.00 92 ASP A C 1
ATOM 687 O O . ASP A 1 92 ? 8.219 6.694 3.017 1.00 92.00 92 ASP A O 1
ATOM 691 N N . PHE A 1 93 ? 9.752 5.184 3.657 1.00 89.44 93 PHE A N 1
ATOM 692 C CA . PHE A 1 93 ? 8.958 4.655 4.770 1.00 89.44 93 PHE A CA 1
ATOM 693 C C . PHE A 1 93 ? 8.675 5.695 5.869 1.00 89.44 93 PHE A C 1
ATOM 695 O O . PHE A 1 93 ? 7.517 5.778 6.273 1.00 89.44 93 PHE A O 1
ATOM 702 N N . PRO A 1 94 ? 9.654 6.486 6.361 1.00 90.62 94 PRO A N 1
ATOM 703 C CA . PRO A 1 94 ? 9.385 7.558 7.320 1.00 90.62 94 PRO A CA 1
ATOM 704 C C . PRO A 1 94 ? 8.265 8.503 6.878 1.00 90.62 94 PRO A C 1
ATOM 706 O O . PRO A 1 94 ? 7.314 8.700 7.629 1.00 90.62 94 PRO A O 1
ATOM 709 N N . GLN A 1 95 ? 8.306 9.001 5.640 1.00 91.44 95 GLN A N 1
ATOM 710 C CA . GLN A 1 95 ? 7.261 9.894 5.136 1.00 91.44 95 GLN A CA 1
ATOM 711 C C . GLN A 1 95 ? 5.898 9.205 5.030 1.00 91.44 95 GLN A C 1
ATOM 713 O O . GLN A 1 95 ? 4.869 9.821 5.305 1.00 91.44 95 GLN A O 1
ATOM 718 N N . ALA A 1 96 ? 5.871 7.920 4.671 1.00 90.69 96 ALA A N 1
ATOM 719 C CA . ALA A 1 96 ? 4.633 7.150 4.655 1.00 90.69 96 ALA A CA 1
ATOM 720 C C . ALA A 1 96 ? 4.030 6.999 6.066 1.00 90.69 96 ALA A C 1
ATOM 722 O O . ALA A 1 96 ? 2.817 7.110 6.234 1.00 90.69 96 ALA A O 1
ATOM 723 N N . ILE A 1 97 ? 4.867 6.793 7.086 1.00 87.94 97 ILE A N 1
ATOM 724 C CA . ILE A 1 97 ? 4.439 6.724 8.491 1.00 87.94 97 ILE A CA 1
ATOM 725 C C . ILE A 1 97 ? 3.911 8.081 8.956 1.00 87.94 97 ILE A C 1
ATOM 727 O O . ILE A 1 97 ? 2.822 8.145 9.528 1.00 87.94 97 ILE A O 1
ATOM 731 N N . ASP A 1 98 ? 4.639 9.162 8.671 1.00 89.56 98 ASP A N 1
ATOM 732 C CA . ASP A 1 98 ? 4.216 10.523 9.005 1.00 89.56 98 ASP A CA 1
ATOM 7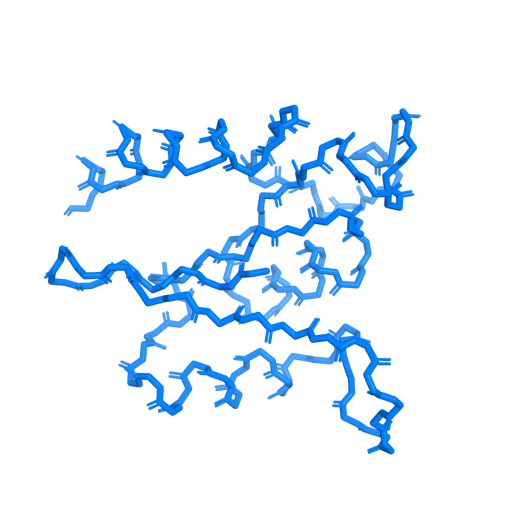33 C C . ASP A 1 98 ? 2.863 10.853 8.368 1.00 89.56 98 ASP A C 1
ATOM 735 O O . ASP A 1 98 ? 2.004 11.468 9.002 1.00 89.56 98 ASP A O 1
ATOM 739 N N . PHE A 1 99 ? 2.631 10.407 7.131 1.00 89.00 99 PHE A N 1
ATOM 740 C CA . PHE A 1 99 ? 1.3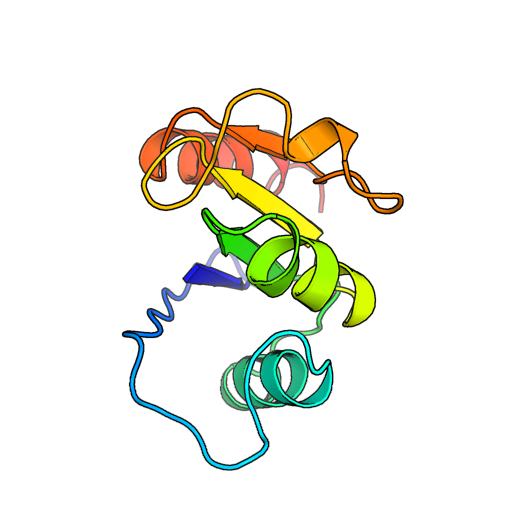38 10.557 6.476 1.00 89.00 99 PHE A CA 1
ATOM 741 C C . PHE A 1 99 ? 0.219 9.835 7.239 1.00 89.00 99 PHE A C 1
ATOM 743 O O . PHE A 1 99 ? -0.817 10.451 7.508 1.00 89.00 99 PHE A O 1
ATOM 750 N N . ILE A 1 100 ? 0.429 8.571 7.629 1.00 87.19 100 ILE A N 1
ATOM 751 C CA . ILE A 1 100 ? -0.556 7.776 8.383 1.00 87.19 100 ILE A CA 1
ATOM 752 C C . ILE A 1 100 ? -0.877 8.445 9.725 1.00 87.19 100 ILE A C 1
ATOM 754 O O . ILE A 1 100 ? -2.048 8.631 10.057 1.00 87.19 100 ILE A O 1
ATOM 758 N N . ILE A 1 101 ? 0.148 8.855 10.475 1.00 85.19 101 ILE A N 1
ATOM 759 C CA . ILE A 1 101 ? -0.023 9.468 11.798 1.00 85.19 101 ILE A CA 1
ATOM 760 C C . ILE A 1 101 ? -0.786 10.793 11.700 1.00 85.19 101 ILE A C 1
ATOM 762 O O . ILE A 1 101 ? -1.695 11.044 12.491 1.00 85.19 101 ILE A O 1
ATOM 766 N N . ASN A 1 102 ? -0.431 11.643 10.735 1.00 82.88 102 ASN A N 1
ATOM 767 C CA . ASN A 1 102 ? -0.968 13.000 10.669 1.00 82.88 102 ASN A CA 1
ATOM 768 C C . ASN A 1 102 ? -2.331 13.094 9.975 1.00 82.88 102 ASN A C 1
ATOM 770 O O . ASN A 1 102 ? -3.098 13.996 10.294 1.00 82.88 102 ASN A O 1
ATOM 774 N N . ASN A 1 103 ? -2.641 12.201 9.031 1.00 79.38 103 ASN A N 1
ATOM 775 C CA . ASN A 1 103 ? -3.837 12.332 8.188 1.00 79.38 103 ASN A CA 1
ATOM 776 C C . ASN A 1 103 ? -4.845 11.207 8.412 1.00 79.38 103 ASN A C 1
ATOM 778 O O . ASN A 1 103 ? -6.053 11.443 8.382 1.00 79.38 103 ASN A O 1
ATOM 782 N N . TRP A 1 104 ? -4.366 9.985 8.633 1.00 69.62 104 TRP A N 1
ATOM 783 C CA . TRP A 1 104 ? -5.247 8.829 8.720 1.00 69.62 104 TRP A CA 1
ATOM 784 C C . TRP A 1 104 ? -5.826 8.665 10.123 1.00 69.62 104 TRP A C 1
ATOM 786 O O . TRP A 1 104 ? -7.042 8.583 10.268 1.00 69.62 104 TRP A O 1
ATOM 796 N N . LEU A 1 105 ? -4.988 8.692 11.164 1.00 61.91 105 LEU A N 1
ATOM 797 C CA . LEU A 1 105 ? -5.454 8.539 12.552 1.00 61.91 105 LEU A CA 1
ATOM 798 C C . LEU A 1 105 ? -6.388 9.670 13.018 1.00 61.91 105 LEU A C 1
ATOM 800 O O . LEU A 1 105 ? -7.101 9.494 13.996 1.00 61.91 105 LEU A O 1
ATOM 804 N N . GLN A 1 106 ? -6.392 10.819 12.338 1.00 55.22 106 GLN A N 1
ATOM 805 C CA . GLN A 1 106 ? -7.262 11.953 12.678 1.00 55.22 106 GLN A CA 1
ATOM 806 C C . GLN A 1 106 ? -8.621 11.927 11.958 1.00 55.22 106 GLN A C 1
ATOM 808 O O . GLN A 1 106 ? -9.486 12.740 12.277 1.00 55.22 106 GLN A O 1
ATOM 813 N N . SER A 1 107 ? -8.801 11.034 10.978 1.00 50.91 107 SER A N 1
ATOM 814 C CA . SER A 1 107 ? -9.995 10.972 10.118 1.00 50.91 107 SER A CA 1
ATOM 815 C C . SER A 1 107 ? -10.939 9.805 10.455 1.00 50.91 107 SER A C 1
ATOM 817 O O . SER A 1 107 ? -11.872 9.544 9.695 1.00 50.91 107 SER A O 1
ATOM 819 N N . GLN A 1 108 ? -10.687 9.102 11.563 1.00 49.41 108 GLN A N 1
ATOM 820 C CA . GLN A 1 108 ? -11.523 8.041 12.145 1.00 49.41 108 GLN A CA 1
ATOM 821 C C . GLN A 1 108 ? -12.129 8.543 13.458 1.00 49.41 108 GLN A C 1
ATOM 823 O O . GLN A 1 108 ? -13.321 8.249 13.696 1.00 49.41 108 GLN A O 1
#

InterPro domains:
  IPR023214 HAD superfamily [G3DSA:3.40.50.1000] (5-106)
  IPR036412 HAD-like superfamily [SSF56784] (15-96)

pLDDT: mean 76.53, std 18.24, range [34.41, 95.0]

Sequence (108 aa):
MFYCCNDNRCFNITFSGCKAEVVGKPETAFFHSALQDLGCPPAEAVMIGDDVQDDVCGSMKAGLAGILVKTGKYRPGDENQVELRPSHTAEDFPQAIDFIINNWLQSQ

Secondary structure (DSSP, 8-state):
-EEE-BTTB---B-------SS--TT-HHHHHHHHHHHT--GGGEEEEES-IIIIIIHHHHTT-EEEEESSTT--TTGGGSSSS--SEEESSHHHHHHHIIIIITT--

Foldseek 3Di:
DKFQADPNDGDDDDDDDDDDDPQAFLALVNVVVVCVVVVGDQCRMEFEEQQCGGTQVSSVVNNHAYEHEVDDPHDPCNQVVDPDHHPYYYPHDVRVVVCCVPPVNVVD